Protein AF-A0A9E0MS02-F1 (afdb_monomer)

pLDDT: mean 75.42, std 15.71, range [38.59, 95.06]

Nearest PDB structures (foldseek):
  3fav-assembly2_D  TM=8.135E-01  e=3.087E+00  Mycobacterium tuberculosis H37Rv
  8d74-assembly1_D  TM=5.141E-01  e=7.182E+00  Homo sapiens

Foldseek 3Di:
DDDDPPDPPPDPDDDPLCVPPLLVVLVVQLVVLLVCCVPPNDCPDPVSVVSNVVSVVSNVVSSVVSVVVVVVVVVVVVVVVVVVVPDDD

Structure (mmCIF, N/CA/C/O backbone):
data_AF-A0A9E0MS02-F1
#
_entry.id   AF-A0A9E0MS02-F1
#
loop_
_atom_site.group_PDB
_atom_site.id
_atom_site.type_symbol
_atom_site.label_atom_id
_atom_site.label_alt_id
_atom_site.label_comp_id
_atom_site.label_asym_id
_atom_site.label_entity_id
_atom_site.label_seq_id
_atom_site.pdbx_PDB_ins_code
_atom_site.Cartn_x
_atom_site.Cartn_y
_atom_site.Cartn_z
_atom_site.occupancy
_atom_site.B_iso_or_equiv
_atom_site.auth_seq_id
_atom_site.auth_comp_id
_atom_site.auth_asym_id
_atom_site.auth_atom_id
_atom_site.pdbx_PDB_model_num
ATOM 1 N N . MET A 1 1 ? 24.021 23.625 -44.511 1.00 38.59 1 MET A N 1
ATOM 2 C CA . MET A 1 1 ? 23.463 22.320 -44.088 1.00 38.59 1 MET A CA 1
ATOM 3 C C . MET A 1 1 ? 23.842 22.087 -42.629 1.00 38.59 1 MET A C 1
ATOM 5 O O . MET A 1 1 ? 24.983 21.744 -42.358 1.00 38.59 1 MET A O 1
ATOM 9 N N . ALA A 1 2 ? 22.945 22.378 -41.683 1.00 39.22 2 ALA A N 1
ATOM 10 C CA . ALA A 1 2 ? 23.226 22.217 -40.255 1.00 39.22 2 ALA A CA 1
ATOM 11 C C . ALA A 1 2 ? 23.026 20.747 -39.838 1.00 39.22 2 ALA A C 1
ATOM 13 O O . ALA A 1 2 ? 21.955 20.181 -40.053 1.00 39.22 2 ALA A O 1
ATOM 14 N N . LYS A 1 3 ? 24.074 20.125 -39.281 1.00 43.88 3 LYS A N 1
ATOM 15 C CA . LYS A 1 3 ? 24.053 18.759 -38.732 1.00 43.88 3 LYS A CA 1
ATOM 16 C C . LYS A 1 3 ? 23.107 18.705 -37.525 1.00 43.88 3 LYS A C 1
ATOM 18 O O . LYS A 1 3 ? 23.356 19.349 -36.511 1.00 43.88 3 LYS A O 1
ATOM 23 N N . ARG A 1 4 ? 22.029 17.930 -37.654 1.00 42.94 4 ARG A N 1
ATOM 24 C CA . ARG A 1 4 ? 21.069 17.579 -36.595 1.00 42.94 4 ARG A CA 1
ATOM 25 C C . ARG A 1 4 ? 21.808 16.874 -35.437 1.00 42.94 4 ARG A C 1
ATOM 27 O O . ARG A 1 4 ? 22.591 15.968 -35.727 1.00 42.94 4 ARG A O 1
ATOM 34 N N . PRO A 1 5 ? 21.608 17.263 -34.162 1.00 46.72 5 PRO A N 1
ATOM 35 C CA . PRO A 1 5 ? 22.251 16.583 -33.039 1.00 46.72 5 PRO A CA 1
ATOM 36 C C . PRO A 1 5 ? 21.760 15.126 -32.933 1.00 46.72 5 PRO A C 1
ATOM 38 O O . PRO A 1 5 ? 20.623 14.839 -33.322 1.00 46.72 5 PRO A O 1
ATOM 41 N N . PRO A 1 6 ? 22.610 14.198 -32.455 1.00 47.72 6 PRO A N 1
ATOM 42 C CA . PRO A 1 6 ? 22.276 12.782 -32.369 1.00 47.72 6 PRO A CA 1
ATOM 43 C C . PRO A 1 6 ? 21.103 12.569 -31.409 1.00 47.72 6 PRO A C 1
ATOM 45 O O . PRO A 1 6 ? 21.063 13.146 -30.324 1.00 47.72 6 PRO A O 1
ATOM 48 N N . ASN A 1 7 ? 20.149 11.749 -31.855 1.00 52.50 7 ASN A N 1
ATOM 49 C CA . ASN A 1 7 ? 18.925 11.379 -31.151 1.00 52.50 7 ASN A CA 1
ATOM 50 C C . ASN A 1 7 ? 19.177 11.117 -29.659 1.00 52.50 7 ASN A C 1
ATOM 52 O O . ASN A 1 7 ? 19.775 10.111 -29.279 1.00 52.50 7 ASN A O 1
ATOM 56 N N . SER A 1 8 ? 18.608 11.971 -28.813 1.00 51.22 8 SER A N 1
ATOM 57 C CA . SER A 1 8 ? 18.444 11.763 -27.372 1.00 51.22 8 SER A CA 1
ATOM 58 C C . SER A 1 8 ? 17.407 10.675 -27.029 1.00 51.22 8 SER A C 1
ATOM 60 O O . SER A 1 8 ? 16.969 10.589 -25.888 1.00 51.22 8 SER A O 1
ATOM 62 N N . ASP A 1 9 ? 17.021 9.842 -28.000 1.00 51.62 9 ASP A N 1
ATOM 63 C CA . ASP A 1 9 ? 16.003 8.788 -27.870 1.00 51.62 9 ASP A CA 1
ATOM 64 C C . ASP A 1 9 ? 16.586 7.421 -27.471 1.00 51.62 9 ASP A C 1
ATOM 66 O O . ASP A 1 9 ? 15.866 6.428 -27.413 1.00 51.62 9 ASP A O 1
ATOM 70 N N . ILE A 1 10 ? 17.887 7.339 -27.167 1.00 56.66 10 ILE A N 1
ATOM 71 C CA . ILE A 1 10 ? 18.535 6.080 -26.748 1.00 56.66 10 ILE A CA 1
ATOM 72 C C . ILE A 1 10 ? 18.063 5.640 -25.348 1.00 56.66 10 ILE A C 1
ATOM 74 O O . ILE A 1 10 ? 18.145 4.464 -25.001 1.00 56.66 10 ILE A O 1
ATOM 78 N N . PHE A 1 11 ? 17.509 6.557 -24.550 1.00 50.34 11 PHE A N 1
ATOM 79 C CA . PHE A 1 11 ? 16.915 6.233 -23.256 1.00 50.34 11 PHE A CA 1
ATOM 80 C C . PHE A 1 11 ? 15.442 6.645 -23.247 1.00 50.34 11 PHE A C 1
ATOM 82 O O . PHE A 1 11 ? 15.164 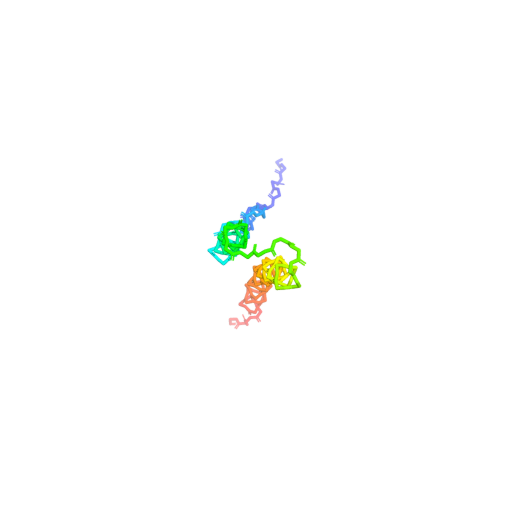7.839 -23.371 1.00 50.34 11 PHE A O 1
ATOM 89 N N . PRO A 1 12 ? 14.488 5.711 -23.068 1.00 53.00 12 PRO A N 1
ATOM 90 C CA . PRO A 1 12 ? 13.089 6.083 -22.927 1.00 53.00 12 PRO A CA 1
ATOM 91 C C . PRO A 1 12 ? 12.913 7.072 -21.765 1.00 53.00 12 PRO A C 1
ATOM 93 O O . PRO A 1 12 ? 13.567 6.966 -20.715 1.00 53.00 12 PRO A O 1
ATOM 96 N N . LYS A 1 13 ? 12.040 8.065 -21.988 1.00 53.38 13 LYS A N 1
ATOM 97 C CA . LYS A 1 13 ? 11.667 9.078 -20.996 1.00 53.38 13 LYS A CA 1
ATOM 98 C C . LYS A 1 13 ? 11.240 8.380 -19.708 1.00 53.38 13 LYS A C 1
ATOM 100 O O . LYS A 1 13 ? 10.501 7.401 -19.713 1.00 53.38 13 LYS A O 1
ATOM 105 N N . HIS A 1 14 ? 11.817 8.847 -18.617 1.00 57.31 14 HIS A N 1
ATOM 106 C CA . HIS A 1 14 ? 11.816 8.198 -17.319 1.00 57.31 14 HIS A CA 1
ATOM 107 C C . HIS A 1 14 ? 10.378 8.149 -16.780 1.00 57.31 14 HIS A C 1
ATOM 109 O O . HIS A 1 14 ? 9.766 9.193 -16.592 1.00 57.31 14 HIS A O 1
ATOM 115 N N . GLY A 1 15 ? 9.833 6.943 -16.598 1.00 51.03 15 GLY A N 1
ATOM 116 C CA . GLY A 1 15 ? 8.431 6.733 -16.199 1.00 51.03 15 GLY A CA 1
ATOM 117 C C . GLY A 1 15 ? 8.080 5.257 -15.984 1.00 51.03 15 GLY A C 1
ATOM 118 O O . GLY A 1 15 ? 7.024 4.788 -16.396 1.00 51.03 15 GLY A O 1
ATOM 119 N N . GLY A 1 16 ? 9.022 4.479 -15.442 1.00 57.25 16 GLY A N 1
ATOM 120 C CA . GLY A 1 16 ? 8.919 3.016 -15.411 1.00 57.25 16 GLY A CA 1
ATOM 121 C C . GLY A 1 16 ? 8.636 2.400 -14.046 1.00 57.25 16 GLY A C 1
ATOM 122 O O . GLY A 1 16 ? 8.204 1.253 -14.006 1.00 57.25 16 GLY A O 1
ATOM 123 N N . PHE A 1 17 ? 8.883 3.109 -12.938 1.00 57.91 17 PHE A N 1
ATOM 124 C CA . PHE A 1 17 ? 8.751 2.491 -11.616 1.00 57.91 17 PHE A CA 1
ATOM 125 C C . PHE A 1 17 ? 7.290 2.293 -11.204 1.00 57.91 17 PHE A C 1
ATOM 127 O O . PHE A 1 17 ? 6.966 1.255 -10.645 1.00 57.91 17 PHE A O 1
ATOM 134 N N . GLU A 1 18 ? 6.403 3.205 -11.599 1.00 56.66 18 GLU A N 1
ATOM 135 C CA . GLU A 1 18 ? 4.946 3.084 -11.423 1.00 56.66 18 GLU A CA 1
ATOM 136 C C . GLU A 1 18 ? 4.369 1.872 -12.188 1.00 56.66 18 GLU A C 1
ATOM 138 O O . GLU A 1 18 ? 3.382 1.257 -11.788 1.00 56.66 18 GLU A O 1
ATOM 143 N N . ASN A 1 19 ? 5.043 1.462 -13.269 1.00 59.62 19 ASN A N 1
ATOM 144 C CA . ASN A 1 19 ? 4.710 0.274 -14.059 1.00 59.62 19 ASN A CA 1
ATOM 145 C C . ASN A 1 19 ? 5.416 -1.005 -13.576 1.00 59.62 19 ASN A C 1
ATOM 147 O O . ASN A 1 19 ? 5.181 -2.087 -14.125 1.00 59.62 19 ASN A O 1
ATOM 151 N N . LEU A 1 20 ? 6.299 -0.925 -12.573 1.00 72.25 20 LEU A N 1
ATOM 152 C CA . LEU A 1 20 ? 6.897 -2.125 -11.997 1.00 72.25 20 LEU A CA 1
ATOM 153 C C . LEU A 1 20 ? 5.821 -2.870 -11.215 1.00 72.25 20 LEU A C 1
ATOM 155 O O . LEU A 1 20 ? 5.220 -2.335 -10.286 1.00 72.25 20 LEU A O 1
ATOM 159 N N . ARG A 1 21 ? 5.638 -4.152 -11.543 1.00 75.00 21 ARG A N 1
ATOM 160 C CA . ARG A 1 21 ? 4.706 -5.040 -10.829 1.00 75.00 21 ARG A CA 1
ATOM 161 C C . ARG A 1 21 ? 4.938 -5.027 -9.317 1.00 75.00 21 ARG A C 1
ATOM 163 O O . ARG A 1 21 ? 3.985 -5.137 -8.560 1.00 75.00 21 ARG A O 1
ATOM 170 N N . SER A 1 22 ? 6.188 -4.857 -8.884 1.00 71.62 22 SER A N 1
ATOM 171 C CA . SER A 1 22 ? 6.549 -4.732 -7.472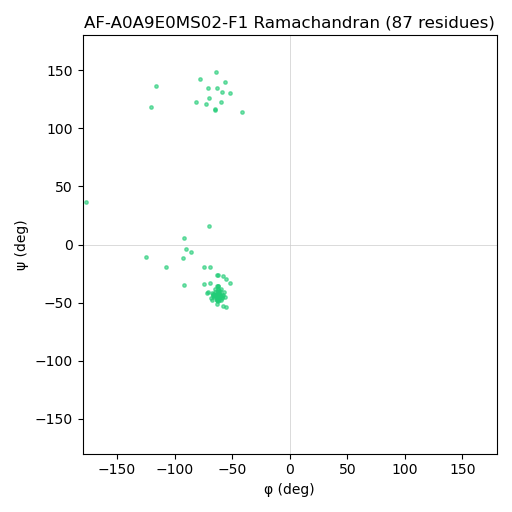 1.00 71.62 2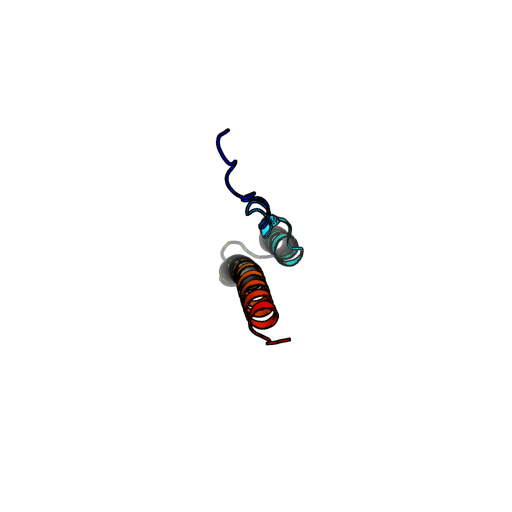2 SER A CA 1
ATOM 172 C C . SER A 1 22 ? 5.935 -3.493 -6.818 1.00 71.62 22 SER A C 1
ATOM 174 O O . SER A 1 22 ? 5.417 -3.598 -5.714 1.00 71.62 22 SER A O 1
ATOM 176 N N . HIS A 1 23 ? 5.946 -2.343 -7.499 1.00 75.94 23 HIS A N 1
ATOM 177 C CA . HIS A 1 23 ? 5.355 -1.104 -6.995 1.00 75.94 23 HIS A CA 1
ATOM 178 C C . HIS A 1 23 ? 3.828 -1.215 -6.902 1.00 75.94 23 HIS A C 1
ATOM 180 O O . HIS A 1 23 ? 3.263 -0.990 -5.839 1.00 75.94 23 HIS A O 1
ATOM 186 N N . GLN A 1 24 ? 3.180 -1.700 -7.964 1.00 82.75 24 GLN A N 1
ATOM 187 C CA . GLN A 1 24 ? 1.725 -1.911 -7.988 1.00 82.75 24 GLN A CA 1
ATOM 188 C C . GLN A 1 24 ? 1.265 -2.915 -6.921 1.00 82.75 24 GLN A C 1
ATOM 190 O O . GLN A 1 24 ? 0.241 -2.728 -6.268 1.00 82.75 24 GLN A O 1
ATOM 195 N N . MET A 1 25 ? 2.034 -3.987 -6.712 1.00 83.50 25 MET A N 1
ATOM 196 C CA . MET A 1 25 ? 1.727 -4.969 -5.674 1.00 83.50 25 MET A CA 1
ATOM 197 C C . MET A 1 25 ? 1.926 -4.392 -4.268 1.00 83.50 25 MET A C 1
ATOM 199 O O . MET A 1 25 ? 1.178 -4.737 -3.357 1.00 83.50 25 MET A O 1
ATOM 203 N N . ALA A 1 26 ? 2.898 -3.497 -4.084 1.00 82.81 26 ALA A N 1
ATOM 204 C CA . ALA A 1 26 ? 3.110 -2.812 -2.816 1.00 82.81 26 ALA A CA 1
ATOM 205 C C . ALA A 1 26 ? 1.948 -1.867 -2.468 1.00 82.81 26 ALA A C 1
ATOM 207 O O . ALA A 1 26 ? 1.475 -1.895 -1.334 1.00 82.81 26 ALA A O 1
ATOM 208 N N . GLU A 1 27 ? 1.440 -1.104 -3.440 1.00 84.44 27 GLU A N 1
ATOM 209 C CA . GLU A 1 27 ? 0.247 -0.265 -3.257 1.00 84.44 27 GLU A CA 1
ATOM 210 C C . GLU A 1 27 ? -0.990 -1.107 -2.923 1.00 84.44 27 GLU A C 1
ATOM 212 O O . GLU A 1 27 ? -1.721 -0.799 -1.981 1.00 84.44 27 GLU A O 1
ATOM 217 N N . LEU A 1 28 ? -1.190 -2.225 -3.632 1.00 89.25 28 LEU A N 1
ATOM 218 C CA . LEU A 1 28 ? -2.298 -3.139 -3.356 1.00 89.25 28 LEU A CA 1
ATOM 219 C C . LEU A 1 28 ? -2.220 -3.717 -1.936 1.00 89.25 28 LEU A C 1
ATOM 221 O O . LEU A 1 28 ? -3.227 -3.762 -1.229 1.00 89.25 28 LEU A O 1
ATOM 225 N N . LEU A 1 29 ? -1.033 -4.156 -1.505 1.00 85.75 29 LEU A N 1
ATOM 226 C CA . LEU A 1 29 ? -0.816 -4.660 -0.148 1.00 85.75 29 LEU A CA 1
ATOM 227 C C . LEU A 1 29 ? -1.080 -3.580 0.904 1.00 85.75 29 LEU A C 1
ATOM 229 O O . LEU A 1 29 ? -1.667 -3.881 1.949 1.00 85.75 29 LEU A O 1
ATOM 233 N N . GLU A 1 30 ? -0.699 -2.330 0.633 1.00 89.00 30 GLU A N 1
ATOM 234 C CA . GLU A 1 30 ? -0.986 -1.216 1.532 1.00 89.00 30 GLU A CA 1
ATOM 235 C C . GLU A 1 30 ? -2.495 -0.990 1.685 1.00 89.00 30 GLU A C 1
ATOM 237 O O . GLU A 1 30 ? -3.000 -0.914 2.812 1.00 89.00 30 GLU A O 1
ATOM 242 N N . ASP A 1 31 ? -3.226 -0.949 0.573 1.00 90.44 31 ASP A N 1
ATOM 243 C CA . ASP A 1 31 ? -4.674 -0.745 0.554 1.00 90.44 31 ASP A CA 1
ATOM 244 C C . ASP A 1 31 ? -5.443 -1.885 1.223 1.00 90.44 31 ASP A C 1
ATOM 246 O O . ASP A 1 31 ? -6.358 -1.647 2.020 1.00 90.44 31 ASP A O 1
ATOM 250 N N . VAL A 1 32 ? -5.054 -3.133 0.955 1.00 93.25 32 VAL A N 1
ATOM 251 C CA . VAL A 1 32 ? -5.633 -4.306 1.621 1.00 93.25 32 VAL A CA 1
ATOM 252 C C . VAL A 1 32 ? -5.378 -4.240 3.124 1.00 93.25 32 VAL A C 1
ATOM 254 O O . VAL A 1 32 ? -6.302 -4.467 3.906 1.00 93.25 32 VAL A O 1
ATOM 257 N N . THR A 1 33 ? -4.169 -3.863 3.546 1.00 91.12 33 THR A N 1
ATOM 258 C CA . THR A 1 33 ? -3.832 -3.755 4.971 1.00 91.12 33 THR A CA 1
ATOM 259 C C . THR A 1 33 ? -4.660 -2.673 5.658 1.00 91.12 33 THR A C 1
ATOM 261 O O . THR A 1 33 ? -5.209 -2.919 6.730 1.00 91.12 33 THR A O 1
ATOM 264 N N . LYS A 1 34 ? -4.835 -1.501 5.033 1.00 90.31 34 LYS A N 1
ATOM 265 C CA . LYS A 1 34 ? -5.699 -0.434 5.569 1.00 90.31 34 LYS A CA 1
ATOM 266 C C . LYS A 1 34 ? -7.138 -0.913 5.752 1.00 90.31 34 LYS A C 1
ATOM 268 O O . LYS A 1 34 ? -7.726 -0.690 6.809 1.00 90.31 34 LYS A O 1
ATOM 273 N N . ARG A 1 35 ? -7.697 -1.600 4.749 1.00 93.44 35 ARG A N 1
ATOM 274 C CA . ARG A 1 35 ? -9.064 -2.147 4.814 1.00 93.44 35 ARG A CA 1
ATOM 275 C C . ARG A 1 35 ? -9.197 -3.232 5.880 1.00 93.44 35 ARG A C 1
ATOM 277 O O . ARG A 1 35 ? -10.197 -3.254 6.589 1.00 93.44 35 ARG A O 1
ATOM 284 N N . PHE A 1 36 ? -8.202 -4.108 6.009 1.00 94.12 36 PHE A N 1
ATOM 285 C CA . PHE A 1 36 ? -8.178 -5.152 7.030 1.00 94.12 36 PHE A CA 1
ATOM 286 C C . PHE A 1 36 ? -8.151 -4.554 8.439 1.00 94.12 36 PHE A C 1
ATOM 288 O O . PHE A 1 36 ? -8.999 -4.892 9.263 1.00 94.12 36 PHE A O 1
ATOM 295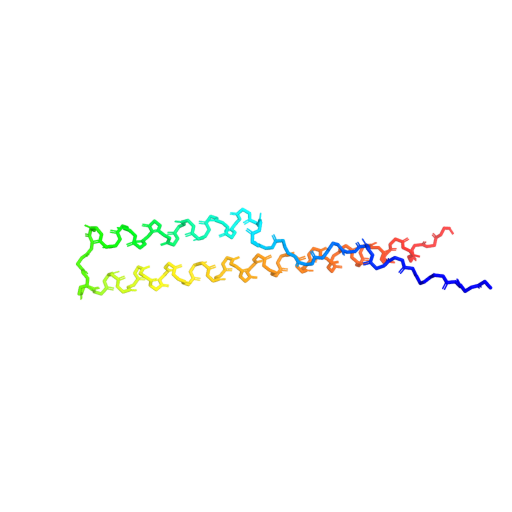 N N . VAL A 1 37 ? -7.228 -3.623 8.695 1.00 94.69 37 VAL A N 1
ATOM 296 C CA . VAL A 1 37 ? -7.087 -2.965 9.999 1.00 94.69 37 VAL A CA 1
ATOM 297 C C . VAL A 1 37 ? -8.375 -2.230 10.367 1.00 94.69 37 VAL A C 1
ATOM 299 O O . VAL A 1 37 ? -8.909 -2.460 11.445 1.00 94.69 37 VAL A O 1
ATOM 302 N N . ALA A 1 38 ? -8.944 -1.447 9.447 1.00 91.56 38 ALA A N 1
ATOM 303 C CA . ALA A 1 38 ? -10.190 -0.719 9.692 1.00 91.56 38 ALA A CA 1
ATOM 304 C C . ALA A 1 38 ? -11.403 -1.629 9.965 1.00 91.56 38 ALA A C 1
ATOM 306 O O . ALA A 1 38 ? -12.367 -1.197 10.593 1.00 91.56 38 ALA A O 1
ATOM 307 N N . ARG A 1 39 ? -11.389 -2.870 9.461 1.00 94.81 39 ARG A N 1
ATOM 308 C CA . ARG A 1 39 ? -12.511 -3.809 9.582 1.00 94.81 39 ARG A CA 1
ATOM 309 C C . ARG A 1 39 ? -12.414 -4.703 10.815 1.00 94.81 39 ARG A C 1
ATOM 311 O O . ARG A 1 39 ? -13.454 -5.069 11.354 1.00 94.81 39 ARG A O 1
ATOM 318 N N . TYR A 1 40 ? -11.203 -5.090 11.212 1.00 95.06 40 TYR A N 1
ATOM 319 C CA . TYR A 1 40 ? -10.993 -6.191 12.159 1.00 95.06 40 TYR A CA 1
ATOM 320 C C . TYR A 1 40 ? -10.161 -5.831 13.386 1.00 95.06 40 TYR A C 1
ATOM 322 O O . TYR A 1 40 ? -10.095 -6.634 14.314 1.00 95.06 40 TYR A O 1
ATOM 330 N N . ILE A 1 41 ? -9.517 -4.666 13.407 1.00 93.19 41 ILE A N 1
ATOM 331 C CA . ILE A 1 41 ? -8.622 -4.270 14.492 1.00 93.19 41 ILE A CA 1
ATOM 332 C C . ILE A 1 41 ? -9.203 -3.047 15.194 1.00 93.19 41 ILE A C 1
ATOM 334 O O . ILE A 1 41 ? -9.675 -2.113 14.550 1.00 93.19 41 ILE A O 1
ATOM 338 N N . ASP A 1 42 ? -9.159 -3.056 16.526 1.00 93.50 42 ASP A N 1
ATOM 339 C CA . ASP A 1 42 ? -9.550 -1.898 17.326 1.00 93.50 42 ASP A CA 1
ATOM 340 C C . ASP A 1 42 ? -8.660 -0.693 16.952 1.00 93.50 42 ASP A C 1
ATOM 342 O O . ASP A 1 42 ? -7.430 -0.795 17.075 1.00 93.50 42 ASP A O 1
ATOM 346 N N . PRO A 1 43 ? -9.244 0.442 16.520 1.00 89.88 43 PRO A N 1
ATOM 347 C CA . PRO A 1 43 ? -8.499 1.636 16.130 1.00 89.88 43 PRO A CA 1
ATOM 348 C C . PRO A 1 43 ? -7.592 2.198 17.228 1.00 89.88 43 PRO A C 1
ATO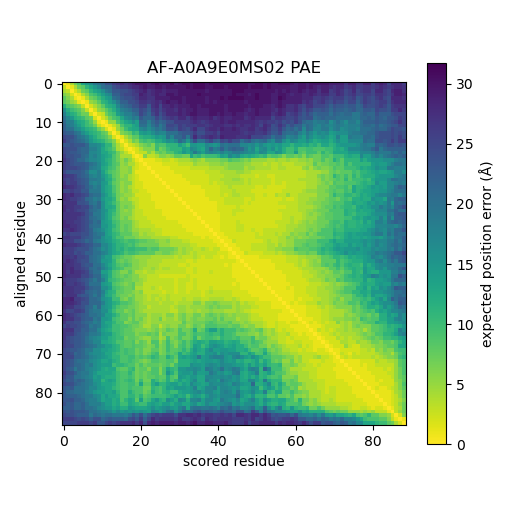M 350 O O . PRO A 1 43 ? -6.600 2.845 16.913 1.00 89.88 43 PRO A O 1
ATOM 353 N N . SER A 1 44 ? -7.928 1.964 18.498 1.00 92.38 44 SER A N 1
ATOM 354 C CA . SER A 1 44 ? -7.158 2.423 19.659 1.00 92.38 44 SER A CA 1
ATOM 355 C C . SER A 1 44 ? -6.033 1.465 20.062 1.00 92.38 44 SER A C 1
ATOM 357 O O . SER A 1 44 ? -5.225 1.775 20.940 1.00 92.38 44 SER A O 1
ATOM 359 N N . SER A 1 45 ? -5.961 0.288 19.433 1.00 94.19 45 SER A N 1
ATOM 360 C CA . SER A 1 45 ? -4.959 -0.715 19.772 1.00 94.19 45 SER A CA 1
ATOM 361 C C . SER A 1 45 ? -3.589 -0.379 19.189 1.00 94.19 45 SER A C 1
ATOM 363 O O . SER A 1 45 ? -3.442 0.007 18.031 1.00 94.19 45 SER A O 1
ATOM 365 N N . ARG A 1 46 ? -2.541 -0.676 19.961 1.00 93.75 46 ARG A N 1
ATOM 366 C CA . ARG A 1 46 ? -1.148 -0.609 19.493 1.00 93.75 46 ARG A CA 1
ATOM 367 C C . ARG A 1 46 ? -0.895 -1.462 18.241 1.00 93.75 46 ARG A C 1
ATOM 369 O O . ARG A 1 46 ? -0.022 -1.138 17.440 1.00 93.75 46 ARG A O 1
ATOM 376 N N . THR A 1 47 ? -1.645 -2.549 18.069 1.00 92.19 47 THR A N 1
ATOM 377 C CA . THR A 1 47 ? -1.569 -3.416 16.887 1.00 92.19 47 THR A CA 1
ATOM 378 C C . THR A 1 47 ? -2.019 -2.686 15.620 1.00 92.19 47 THR A C 1
ATOM 380 O O . THR A 1 47 ? -1.375 -2.844 14.585 1.00 92.19 47 THR A O 1
ATOM 383 N N . CYS A 1 48 ? -3.05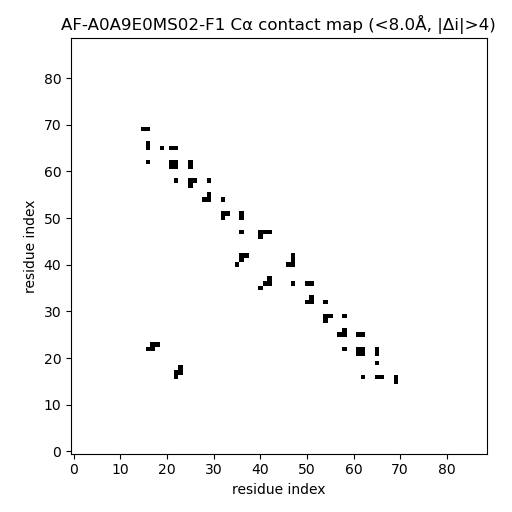5 -1.841 15.698 1.00 91.50 48 CYS A N 1
ATOM 384 C CA . CYS A 1 48 ? -3.491 -0.982 14.593 1.00 91.50 48 CYS A CA 1
ATOM 385 C C . CYS A 1 48 ? -2.335 -0.101 14.096 1.00 91.50 48 CYS A C 1
ATOM 38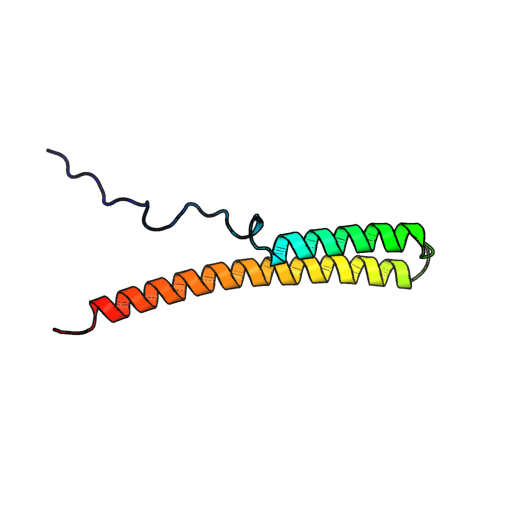7 O O . CYS A 1 48 ? -1.960 -0.157 12.921 1.00 91.50 48 CYS A O 1
ATOM 389 N N . ASP A 1 49 ? -1.702 0.631 15.016 1.00 89.62 49 ASP A N 1
ATOM 390 C CA . ASP A 1 49 ? -0.593 1.534 14.698 1.00 89.62 49 ASP A CA 1
ATOM 391 C C . ASP A 1 49 ? 0.598 0.795 14.084 1.00 89.62 49 ASP A C 1
ATOM 393 O O . ASP A 1 49 ? 1.164 1.237 13.080 1.00 89.62 49 ASP A O 1
ATOM 397 N N . GLN A 1 50 ? 0.960 -0.359 14.650 1.00 92.50 50 GLN A N 1
ATOM 398 C CA . GLN A 1 50 ? 2.053 -1.187 14.141 1.00 92.50 50 GLN A CA 1
ATOM 399 C C . GLN A 1 50 ? 1.780 -1.677 12.719 1.00 92.50 50 GLN A C 1
ATOM 401 O O . GLN A 1 50 ? 2.664 -1.598 11.866 1.00 92.50 50 GLN A O 1
ATOM 406 N N . MET A 1 51 ? 0.562 -2.142 12.436 1.00 91.94 51 MET A N 1
ATOM 407 C CA . MET A 1 51 ? 0.195 -2.628 11.106 1.00 91.94 51 MET A CA 1
ATOM 408 C C . MET A 1 51 ? 0.165 -1.498 10.071 1.00 91.94 51 MET A C 1
ATOM 410 O O . MET A 1 51 ? 0.682 -1.667 8.965 1.00 91.94 51 MET A O 1
ATOM 414 N N . ILE A 1 52 ? -0.373 -0.325 10.426 1.00 89.06 52 ILE A N 1
ATOM 415 C CA . ILE A 1 52 ? -0.383 0.849 9.539 1.00 89.06 52 ILE A CA 1
ATOM 416 C C . ILE A 1 52 ? 1.048 1.303 9.226 1.00 89.06 52 ILE A C 1
ATOM 418 O O . ILE A 1 52 ? 1.372 1.583 8.070 1.00 89.06 52 ILE A O 1
ATOM 422 N N . GLN A 1 53 ? 1.921 1.369 10.232 1.00 90.50 53 GLN A N 1
ATOM 423 C CA . GLN A 1 53 ? 3.315 1.768 10.034 1.00 90.50 53 GLN A CA 1
ATOM 424 C C . GLN A 1 53 ? 4.103 0.744 9.213 1.00 90.50 53 GLN A C 1
ATOM 426 O O . GLN A 1 53 ? 4.815 1.136 8.287 1.00 90.50 53 GLN A O 1
ATOM 431 N N . ALA A 1 54 ? 3.953 -0.551 9.507 1.00 87.50 54 ALA A N 1
ATOM 432 C CA . ALA A 1 54 ? 4.621 -1.622 8.771 1.00 87.50 54 ALA A CA 1
ATOM 433 C C . ALA A 1 54 ? 4.222 -1.617 7.290 1.00 87.50 54 ALA A C 1
ATOM 435 O O . ALA A 1 54 ? 5.087 -1.689 6.419 1.00 87.50 54 ALA A O 1
ATOM 436 N N . SER A 1 55 ? 2.931 -1.432 7.010 1.00 86.75 55 SER A N 1
ATOM 437 C CA . SER A 1 55 ? 2.395 -1.291 5.657 1.00 86.75 55 SER A CA 1
ATOM 438 C C . SER A 1 55 ? 3.041 -0.121 4.895 1.00 86.75 55 SER A C 1
ATOM 440 O O . SER A 1 55 ? 3.652 -0.317 3.843 1.00 86.75 55 SER A O 1
ATOM 442 N N . ARG A 1 56 ? 3.040 1.083 5.488 1.00 86.06 56 ARG A N 1
ATOM 443 C CA . ARG A 1 56 ? 3.667 2.285 4.900 1.00 86.06 56 ARG A CA 1
ATOM 444 C C . ARG A 1 56 ? 5.179 2.149 4.711 1.00 86.06 56 ARG A C 1
ATOM 446 O O . ARG A 1 56 ? 5.749 2.723 3.784 1.00 86.06 56 ARG A O 1
ATOM 453 N N . SER A 1 57 ? 5.860 1.460 5.626 1.00 88.50 57 SER A N 1
ATOM 454 C CA . SER A 1 57 ? 7.301 1.215 5.518 1.00 88.50 57 SER A CA 1
ATOM 455 C C . SER A 1 57 ? 7.612 0.205 4.415 1.00 88.50 57 SER A C 1
ATOM 457 O O . SER A 1 57 ? 8.553 0.412 3.655 1.00 88.50 57 SER A O 1
ATOM 459 N N . GLY A 1 58 ? 6.816 -0.861 4.297 1.00 82.62 58 GLY A N 1
ATOM 460 C CA . GLY A 1 58 ? 6.969 -1.875 3.255 1.00 82.62 58 GLY A CA 1
ATOM 461 C C . GLY A 1 58 ? 6.781 -1.297 1.854 1.00 82.62 58 GLY A C 1
ATOM 462 O O . GLY A 1 58 ? 7.611 -1.539 0.978 1.00 82.62 58 GLY A O 1
ATOM 463 N N . ALA A 1 59 ? 5.755 -0.461 1.665 1.00 80.69 59 ALA A N 1
ATOM 464 C CA . ALA A 1 59 ? 5.509 0.212 0.392 1.00 80.69 59 ALA A CA 1
ATOM 465 C C . ALA A 1 59 ? 6.678 1.119 -0.035 1.00 80.69 59 ALA A C 1
ATOM 467 O O . ALA A 1 59 ? 7.130 1.055 -1.183 1.00 80.69 59 ALA A O 1
ATOM 468 N N . ARG A 1 60 ? 7.243 1.898 0.901 1.00 80.81 60 ARG A N 1
ATOM 469 C CA . ARG A 1 60 ? 8.429 2.734 0.643 1.00 80.81 60 ARG A CA 1
ATOM 470 C C . ARG A 1 60 ? 9.661 1.917 0.275 1.00 80.81 60 ARG A C 1
ATOM 472 O O . ARG A 1 60 ? 10.270 2.204 -0.750 1.00 80.81 60 ARG A O 1
ATOM 479 N N . ASN A 1 61 ? 9.970 0.867 1.035 1.00 81.88 61 ASN A N 1
ATOM 480 C CA . ASN A 1 61 ? 11.125 0.008 0.758 1.00 81.88 61 ASN A CA 1
ATOM 481 C C . ASN A 1 61 ? 11.057 -0.600 -0.652 1.00 81.88 61 ASN A C 1
ATOM 483 O O . ASN A 1 61 ? 12.064 -0.665 -1.358 1.00 81.88 61 ASN A O 1
ATOM 487 N N . ILE A 1 62 ? 9.866 -1.025 -1.085 1.00 76.31 62 ILE A N 1
ATOM 488 C CA . ILE A 1 62 ? 9.677 -1.594 -2.423 1.00 76.31 62 ILE A CA 1
ATOM 489 C C . ILE A 1 62 ? 9.789 -0.517 -3.503 1.00 76.31 62 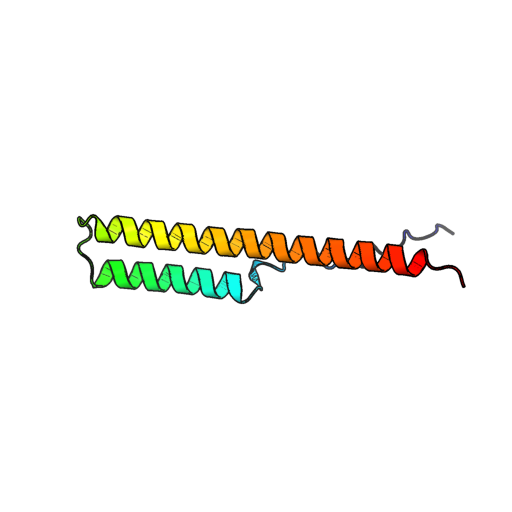ILE A C 1
ATOM 491 O O . ILE A 1 62 ? 10.405 -0.774 -4.537 1.00 76.31 62 ILE A O 1
ATOM 495 N N . SER A 1 63 ? 9.236 0.676 -3.281 1.00 74.25 63 SER A N 1
ATOM 496 C CA . SER A 1 63 ? 9.349 1.794 -4.223 1.00 74.25 63 SER A CA 1
ATOM 497 C C . SER A 1 63 ? 10.806 2.240 -4.415 1.00 74.25 63 SER A C 1
ATOM 499 O O . SER A 1 63 ? 11.297 2.303 -5.545 1.00 74.25 63 SER A O 1
ATOM 501 N N . GLU A 1 64 ? 11.544 2.444 -3.321 1.00 75.19 64 GLU A N 1
ATOM 502 C CA . GLU A 1 64 ? 12.962 2.824 -3.343 1.00 75.19 64 GLU A CA 1
ATOM 503 C C . GLU A 1 64 ? 13.830 1.734 -3.983 1.00 75.19 64 GLU A C 1
ATOM 505 O O . GLU A 1 64 ? 14.630 2.020 -4.879 1.00 75.19 64 GLU A O 1
ATOM 510 N N . GLY A 1 65 ? 13.621 0.467 -3.608 1.00 73.38 65 GLY A N 1
ATOM 511 C CA . GLY A 1 65 ? 14.321 -0.668 -4.213 1.00 73.38 65 GLY A CA 1
ATOM 512 C C . GLY A 1 65 ? 14.020 -0.825 -5.707 1.00 73.38 65 GLY A C 1
ATOM 513 O O . GLY A 1 65 ? 14.908 -1.146 -6.500 1.00 73.38 65 GLY A O 1
ATOM 514 N N . SER A 1 66 ? 12.786 -0.535 -6.117 1.00 70.69 66 SER A N 1
ATOM 515 C CA . SER A 1 66 ? 12.356 -0.547 -7.517 1.00 70.69 66 SER A CA 1
ATOM 516 C C . SER A 1 66 ? 13.040 0.555 -8.336 1.00 70.69 66 SER A C 1
ATOM 518 O O . SER A 1 66 ? 13.544 0.286 -9.431 1.00 70.69 66 SER A O 1
ATOM 520 N N . MET A 1 67 ? 13.135 1.775 -7.795 1.00 69.56 67 MET A N 1
ATOM 521 C CA . MET A 1 67 ? 13.878 2.875 -8.422 1.00 69.56 67 MET A CA 1
ATOM 522 C C . MET A 1 67 ? 15.381 2.591 -8.509 1.00 69.56 67 MET A C 1
ATOM 524 O O . MET A 1 67 ? 16.004 2.840 -9.550 1.00 69.56 67 MET A O 1
ATOM 528 N N . PHE A 1 68 ? 15.964 2.037 -7.443 1.00 73.06 68 PHE A N 1
ATOM 529 C CA . PHE A 1 68 ? 17.372 1.654 -7.423 1.00 73.06 68 PHE A CA 1
ATOM 530 C C . PHE A 1 68 ? 17.662 0.588 -8.486 1.00 73.06 68 PHE A C 1
ATOM 532 O O . PHE A 1 68 ? 18.554 0.777 -9.306 1.00 73.06 68 PHE A O 1
ATOM 539 N N . SER A 1 69 ? 16.840 -0.465 -8.571 1.00 69.94 69 SER A N 1
ATOM 540 C CA . SER A 1 69 ? 16.980 -1.527 -9.578 1.00 69.94 69 SER A CA 1
ATOM 541 C C . SER A 1 69 ? 16.918 -1.002 -11.018 1.00 69.94 69 SER A C 1
ATOM 543 O O . SER A 1 69 ? 17.733 -1.394 -11.858 1.00 69.94 69 SER A O 1
ATOM 545 N N . ALA A 1 70 ? 15.989 -0.088 -11.318 1.00 68.94 70 ALA A N 1
ATOM 546 C CA . ALA A 1 70 ? 15.894 0.534 -12.639 1.00 68.94 70 ALA A CA 1
ATOM 547 C C . ALA A 1 70 ? 17.160 1.340 -12.989 1.00 68.94 70 ALA A C 1
ATOM 549 O O . ALA A 1 70 ? 17.660 1.271 -14.115 1.00 68.94 70 ALA A O 1
ATOM 550 N N . THR A 1 71 ? 17.708 2.060 -12.008 1.00 69.19 71 THR A N 1
ATOM 551 C CA . THR A 1 71 ? 18.941 2.840 -12.163 1.00 69.19 71 THR A CA 1
ATOM 552 C C . THR A 1 71 ? 20.158 1.932 -12.346 1.00 69.19 71 THR A C 1
ATOM 554 O O . THR A 1 71 ? 20.939 2.142 -13.275 1.00 69.19 71 THR A O 1
ATOM 557 N N . SER A 1 72 ? 20.293 0.879 -11.534 1.00 69.00 72 SER A N 1
ATOM 558 C CA . SER A 1 72 ? 21.376 -0.104 -11.639 1.00 69.00 72 SER A CA 1
ATOM 559 C C . SER A 1 72 ? 21.398 -0.782 -13.006 1.00 69.00 72 SER A C 1
ATOM 561 O O . SER A 1 72 ? 22.454 -0.827 -13.626 1.00 69.00 72 SER A O 1
ATOM 563 N N . LYS A 1 73 ? 20.241 -1.208 -13.536 1.00 74.25 73 LYS A N 1
ATOM 564 C CA . LYS A 1 73 ? 20.147 -1.792 -14.889 1.00 74.25 73 LYS A CA 1
ATOM 565 C C . LYS A 1 73 ? 20.619 -0.830 -15.982 1.00 74.25 73 LYS A C 1
ATOM 567 O O . LYS A 1 73 ? 21.263 -1.252 -16.940 1.00 74.25 73 LYS A O 1
ATOM 572 N N . LYS A 1 74 ? 20.325 0.470 -15.855 1.00 72.69 74 LYS A N 1
ATOM 573 C CA . LYS A 1 74 ? 20.812 1.493 -16.799 1.00 72.69 74 LYS A CA 1
ATOM 574 C C . LYS A 1 74 ? 22.332 1.642 -16.727 1.00 72.69 74 LYS A C 1
ATOM 576 O O . LYS A 1 74 ? 22.984 1.732 -17.766 1.00 72.69 74 LYS A O 1
ATOM 581 N N . ILE A 1 75 ? 22.893 1.666 -15.518 1.00 75.88 75 ILE A N 1
ATOM 582 C CA . ILE A 1 75 ? 24.345 1.741 -15.309 1.00 75.88 75 ILE A CA 1
ATOM 583 C C . ILE A 1 75 ? 25.025 0.491 -15.876 1.00 75.88 75 ILE A C 1
ATOM 585 O O . ILE A 1 75 ? 25.971 0.617 -16.648 1.00 75.88 75 ILE A O 1
ATOM 589 N N . GLU A 1 76 ? 24.505 -0.694 -15.562 1.00 75.50 76 GLU A N 1
ATOM 590 C CA . GLU A 1 76 ? 24.993 -1.981 -16.065 1.00 75.50 76 GLU A CA 1
ATOM 591 C C . GLU A 1 76 ? 24.995 -2.021 -17.602 1.00 75.50 76 GLU A C 1
ATOM 593 O O . GLU A 1 76 ? 26.003 -2.372 -18.217 1.00 75.50 76 GLU A O 1
ATOM 598 N N . MET A 1 77 ? 23.913 -1.567 -18.243 1.00 81.62 77 MET A N 1
ATOM 599 C CA . MET A 1 77 ? 23.823 -1.487 -19.704 1.00 81.62 77 MET A CA 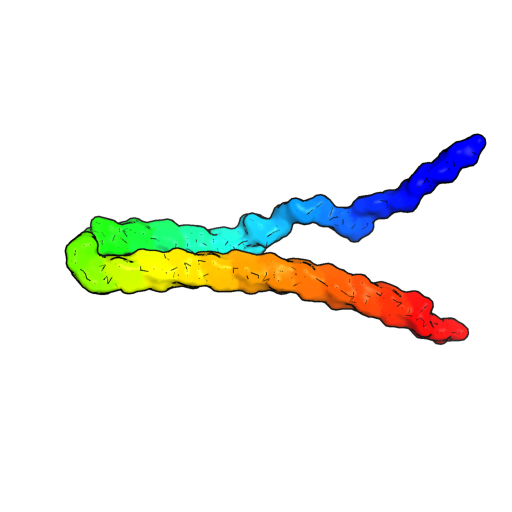1
ATOM 600 C C . MET A 1 77 ? 24.854 -0.520 -20.301 1.00 81.62 77 MET A C 1
ATOM 602 O O . MET A 1 77 ? 25.501 -0.844 -21.298 1.00 81.62 77 MET A O 1
ATOM 606 N N . ASN A 1 78 ? 25.044 0.652 -19.689 1.00 79.75 78 ASN A N 1
ATOM 607 C CA . ASN A 1 78 ? 26.036 1.629 -20.137 1.00 79.75 78 ASN A CA 1
ATOM 608 C C . ASN A 1 78 ? 27.465 1.090 -20.011 1.00 79.75 78 ASN A C 1
ATOM 610 O O . ASN A 1 78 ? 28.236 1.202 -20.961 1.00 79.75 78 ASN A O 1
ATOM 614 N N . LEU A 1 79 ? 27.804 0.463 -18.881 1.00 80.31 79 LEU A N 1
ATOM 615 C CA . LEU A 1 79 ? 29.108 -0.174 -18.678 1.00 80.31 79 LEU A CA 1
ATOM 616 C C . LEU A 1 79 ? 29.341 -1.309 -19.682 1.00 80.31 79 LEU A C 1
ATOM 618 O O . LEU A 1 79 ? 30.417 -1.400 -20.265 1.00 80.31 79 LEU A O 1
ATOM 622 N N . THR A 1 80 ? 28.316 -2.118 -19.959 1.00 83.19 80 THR A N 1
ATOM 623 C CA . THR A 1 80 ? 28.383 -3.179 -20.976 1.00 83.19 80 THR A CA 1
ATOM 624 C C . THR A 1 80 ? 28.636 -2.610 -22.376 1.00 83.19 80 THR A C 1
ATOM 626 O O . THR A 1 80 ? 29.408 -3.170 -23.154 1.00 83.19 80 THR A O 1
ATOM 629 N N . ASN A 1 81 ? 28.010 -1.479 -22.714 1.00 79.00 81 ASN A N 1
ATOM 630 C CA . ASN A 1 81 ? 28.242 -0.794 -23.986 1.00 79.00 81 ASN A CA 1
ATOM 631 C C . ASN A 1 81 ? 29.668 -0.240 -24.088 1.00 79.00 81 ASN A C 1
ATOM 633 O O . ASN A 1 81 ? 30.319 -0.463 -25.106 1.00 79.00 81 ASN A O 1
ATOM 637 N N . VAL A 1 82 ? 30.166 0.405 -23.027 1.00 83.19 82 VAL A N 1
ATOM 638 C CA . VAL A 1 82 ? 31.555 0.887 -22.948 1.00 83.19 82 VAL A CA 1
ATOM 639 C C . VAL A 1 82 ? 32.542 -0.272 -23.098 1.00 83.19 82 VAL A C 1
ATOM 641 O O . VAL A 1 82 ? 33.500 -0.165 -23.863 1.00 83.19 82 VAL A O 1
ATOM 644 N N . ALA A 1 83 ? 32.298 -1.404 -22.435 1.00 82.56 83 ALA A N 1
ATOM 645 C CA . ALA A 1 83 ? 33.151 -2.584 -22.538 1.00 82.56 83 ALA A CA 1
ATOM 646 C C . ALA A 1 83 ? 33.185 -3.142 -23.972 1.00 82.56 83 ALA A C 1
ATOM 648 O O . ALA A 1 83 ? 34.268 -3.389 -24.496 1.00 82.56 83 ALA A O 1
ATOM 649 N N . ARG A 1 84 ? 32.030 -3.250 -24.649 1.00 78.38 84 ARG A N 1
ATOM 650 C CA . ARG A 1 84 ? 31.956 -3.692 -26.058 1.00 78.38 84 ARG A CA 1
ATOM 651 C C . ARG A 1 84 ? 32.664 -2.761 -27.037 1.00 78.38 84 ARG A C 1
ATOM 653 O O . ARG A 1 84 ? 33.234 -3.239 -28.006 1.00 78.38 84 ARG A O 1
ATOM 660 N N . SER A 1 85 ? 32.629 -1.448 -26.814 1.00 78.31 85 SER A N 1
ATOM 661 C CA . SER A 1 85 ? 33.383 -0.506 -27.654 1.00 78.31 85 SER A CA 1
ATOM 662 C C . SER A 1 85 ? 34.888 -0.526 -27.379 1.00 78.31 85 SER A C 1
ATOM 664 O O . SER A 1 85 ? 35.658 -0.049 -28.204 1.00 78.31 85 SER A O 1
ATOM 666 N N . SER A 1 86 ? 35.300 -1.036 -26.214 1.00 75.31 86 SER A N 1
ATOM 667 C CA . SER A 1 86 ? 36.695 -1.030 -25.760 1.00 75.31 86 SER A CA 1
ATOM 668 C C . SER A 1 86 ? 37.464 -2.304 -26.123 1.00 75.31 86 SER A C 1
ATOM 670 O O . SER A 1 86 ? 38.684 -2.326 -25.974 1.00 75.31 86 SER A O 1
ATOM 672 N N . THR A 1 87 ? 36.795 -3.372 -26.575 1.00 55.25 87 THR A N 1
ATOM 673 C CA . THR A 1 87 ? 37.482 -4.578 -27.061 1.00 55.25 87 THR A CA 1
ATOM 674 C C . THR A 1 87 ? 38.120 -4.293 -28.425 1.00 55.25 87 THR A C 1
ATOM 676 O O . THR A 1 87 ? 37.381 -3.944 -29.349 1.00 55.25 87 THR A O 1
ATOM 679 N N . PRO A 1 88 ? 39.449 -4.430 -28.586 1.00 53.16 88 PRO A N 1
ATOM 680 C CA . PRO A 1 88 ? 40.088 -4.259 -29.883 1.00 53.16 88 PRO A CA 1
ATOM 681 C C . PRO A 1 88 ? 39.731 -5.441 -30.795 1.00 53.16 88 PRO A C 1
ATOM 683 O O . PRO A 1 88 ? 39.744 -6.591 -30.352 1.00 53.16 88 PRO A O 1
ATOM 686 N N . SER A 1 89 ? 39.381 -5.137 -32.045 1.00 56.94 89 SER A N 1
ATOM 687 C CA . SER A 1 89 ? 39.317 -6.091 -33.163 1.00 56.94 89 SER A CA 1
ATOM 688 C C . SER A 1 89 ? 40.704 -6.551 -33.588 1.00 56.94 89 SER A C 1
ATOM 690 O O . SER A 1 89 ? 41.589 -5.664 -33.628 1.00 56.94 89 SER A O 1
#

Radius of gyration: 21.65 Å; Cα contacts (8 Å, |Δi|>4): 41; chains: 1; bounding box: 53×28×64 Å

Solvent-accessible surface area (backbone atoms only — not comparable to full-atom values): 5288 Å² total; per-residue (Å²): 136,84,83,77,78,80,76,80,71,85,56,77,81,90,77,57,54,82,71,32,67,64,35,50,50,30,54,51,52,33,53,51,48,52,53,49,39,72,72,76,40,59,84,87,37,70,65,37,56,51,52,54,50,51,37,58,50,51,34,48,54,43,43,53,51,45,50,49,51,58,50,49,54,51,51,52,51,51,52,52,50,53,51,64,72,65,58,83,130

Sequence (89 aa):
MAKRPPNSDIFPKHGGFENLRSHQMAELLEDVTKRFVARYIDPSSRTCDQMIQASRSGARNISEGSMFSATSKKIEMNLTNVARSSTPS

Mean predicted aligned error: 12.05 Å

Secondary structure (DSSP, 8-state):
---PPP-GGGSPPS--STT-HHHHHHHHHHHHHHHHHHHHS-TTSHHHHHHHHHHHHHHHHHHHHHHHHHHHHHHHHHHHHHHHHHS--